Protein AF-R7HHR7-F1 (afdb_monomer)

Structure (mmCIF, N/CA/C/O backbone):
data_AF-R7HHR7-F1
#
_entry.id   AF-R7HHR7-F1
#
loop_
_atom_site.group_PDB
_atom_site.id
_atom_site.type_symbol
_atom_site.label_atom_id
_atom_site.label_alt_id
_atom_site.label_comp_id
_atom_site.label_asym_id
_atom_site.label_entity_id
_atom_site.label_seq_id
_atom_site.pdbx_PDB_ins_code
_atom_site.Cartn_x
_atom_site.Cartn_y
_atom_site.Cartn_z
_atom_site.occupancy
_atom_site.B_iso_or_equiv
_atom_site.auth_seq_id
_atom_site.auth_comp_id
_atom_site.auth_asym_id
_atom_site.auth_atom_id
_atom_site.pdbx_PDB_model_num
ATOM 1 N N . MET A 1 1 ? 13.278 -13.854 -10.013 1.00 64.56 1 MET A N 1
ATOM 2 C CA . MET A 1 1 ? 13.325 -12.378 -9.950 1.00 64.56 1 MET A CA 1
ATOM 3 C C . MET A 1 1 ? 12.882 -11.974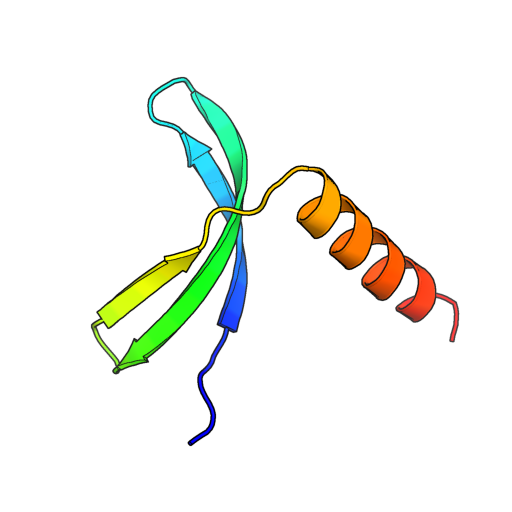 -8.554 1.00 64.56 1 MET A C 1
ATOM 5 O O . MET A 1 1 ? 11.819 -12.416 -8.145 1.00 64.56 1 MET A O 1
ATOM 9 N N . ILE A 1 2 ? 13.711 -11.242 -7.810 1.00 81.50 2 ILE A N 1
ATOM 10 C CA . ILE A 1 2 ? 13.367 -10.714 -6.480 1.00 81.50 2 ILE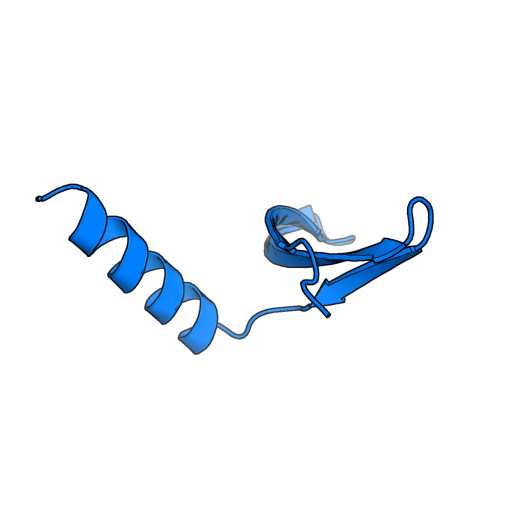 A CA 1
ATOM 11 C C . ILE A 1 2 ? 13.002 -9.244 -6.686 1.00 81.50 2 ILE A C 1
ATOM 13 O O . ILE A 1 2 ? 13.755 -8.525 -7.339 1.00 81.50 2 ILE A O 1
ATO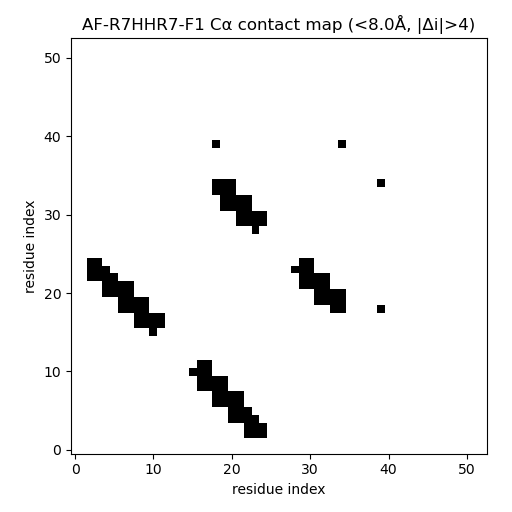M 17 N N . VAL A 1 3 ? 11.837 -8.824 -6.198 1.00 87.31 3 VAL A N 1
ATOM 18 C CA . VAL A 1 3 ? 11.364 -7.437 -6.294 1.00 87.31 3 VAL A CA 1
ATOM 19 C C . VAL A 1 3 ? 11.444 -6.825 -4.905 1.00 87.31 3 VAL A C 1
ATOM 21 O O . VAL A 1 3 ? 10.903 -7.393 -3.957 1.00 87.31 3 VAL A O 1
ATOM 24 N N . ASN A 1 4 ? 12.113 -5.680 -4.787 1.00 92.75 4 ASN A N 1
ATOM 25 C CA . ASN A 1 4 ? 12.189 -4.966 -3.519 1.00 92.75 4 ASN A CA 1
ATOM 26 C C . ASN A 1 4 ? 10.840 -4.311 -3.220 1.00 92.75 4 ASN A C 1
ATOM 28 O O . ASN A 1 4 ? 10.204 -3.739 -4.110 1.00 92.75 4 ASN A O 1
ATOM 32 N N . ALA A 1 5 ? 10.418 -4.398 -1.964 1.00 93.31 5 ALA A N 1
ATOM 33 C CA . ALA A 1 5 ? 9.142 -3.883 -1.504 1.00 93.31 5 ALA A CA 1
ATOM 34 C C . ALA A 1 5 ? 9.294 -3.258 -0.119 1.00 93.31 5 ALA A C 1
ATOM 36 O O . ALA A 1 5 ? 9.968 -3.823 0.741 1.00 93.31 5 ALA A O 1
ATOM 37 N N . GLU A 1 6 ? 8.631 -2.128 0.101 1.00 93.88 6 GLU A N 1
ATOM 38 C CA . GLU A 1 6 ? 8.620 -1.441 1.392 1.00 93.88 6 GLU A CA 1
ATOM 39 C C . GLU A 1 6 ? 7.193 -1.098 1.813 1.00 93.88 6 GLU A C 1
ATOM 41 O O . GLU A 1 6 ? 6.389 -0.621 1.009 1.00 93.88 6 GLU A O 1
ATOM 46 N N . LEU A 1 7 ? 6.889 -1.331 3.092 1.00 93.94 7 LEU A N 1
ATOM 47 C CA . LEU A 1 7 ? 5.665 -0.856 3.725 1.00 93.94 7 LEU A CA 1
ATOM 48 C C . LEU A 1 7 ? 5.853 0.616 4.095 1.00 93.94 7 LEU A C 1
ATOM 50 O O . LEU A 1 7 ? 6.761 0.948 4.855 1.00 93.94 7 LEU A O 1
ATOM 54 N N . VAL A 1 8 ? 4.997 1.494 3.579 1.00 95.06 8 VAL A N 1
ATOM 55 C CA . VAL A 1 8 ? 5.122 2.941 3.781 1.00 95.06 8 VAL A CA 1
ATOM 56 C C . VAL A 1 8 ? 3.797 3.573 4.194 1.00 95.06 8 VAL A C 1
ATOM 58 O O . VAL A 1 8 ? 2.720 3.154 3.759 1.00 95.06 8 VAL A O 1
ATOM 61 N N . GLU A 1 9 ? 3.879 4.630 5.000 1.00 95.25 9 GLU A N 1
ATOM 62 C CA . GLU A 1 9 ? 2.756 5.520 5.300 1.00 95.25 9 GLU A CA 1
ATOM 63 C C . GLU A 1 9 ? 2.769 6.705 4.325 1.00 95.25 9 GLU A C 1
ATOM 65 O O . GLU A 1 9 ? 3.796 7.353 4.117 1.00 95.25 9 GLU A O 1
ATOM 70 N N . LYS A 1 10 ? 1.621 7.004 3.717 1.00 95.00 10 LYS A N 1
ATOM 71 C CA . LYS A 1 10 ? 1.439 8.137 2.803 1.00 95.00 10 LYS A CA 1
ATOM 72 C C . LYS A 1 10 ? 0.231 8.969 3.192 1.00 95.00 10 LYS A C 1
ATOM 74 O O . LYS A 1 10 ? -0.674 8.506 3.876 1.00 95.00 10 LYS A O 1
ATOM 79 N N . VAL A 1 11 ? 0.193 10.201 2.694 1.00 96.00 11 VAL A N 1
ATOM 80 C CA . VAL A 1 11 ? -0.945 11.112 2.848 1.00 96.00 11 VAL A CA 1
ATOM 81 C C . VAL A 1 11 ? -1.678 11.212 1.514 1.00 96.00 11 VAL A C 1
ATOM 83 O O . VAL A 1 11 ? -1.077 11.444 0.466 1.00 96.00 11 VAL A O 1
ATOM 86 N N . SER A 1 12 ? -2.986 10.971 1.530 1.00 92.81 12 SER 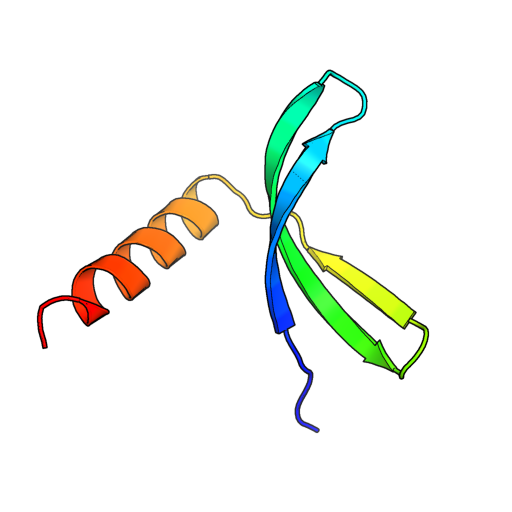A N 1
ATOM 87 C CA . SER A 1 12 ? -3.846 11.124 0.355 1.00 92.81 12 SER A CA 1
ATOM 88 C C . SER A 1 12 ? -4.002 12.600 -0.011 1.00 92.81 12 SER A C 1
ATOM 90 O O . SER A 1 12 ? -3.772 13.486 0.809 1.00 92.81 12 SER A O 1
ATOM 92 N N . LYS A 1 13 ? -4.485 12.887 -1.225 1.00 93.12 13 LYS A N 1
ATOM 93 C CA . LYS A 1 13 ? -4.806 14.267 -1.634 1.00 93.12 13 LYS A CA 1
ATOM 94 C C . LYS A 1 13 ? -5.817 14.952 -0.700 1.00 93.12 13 LYS A C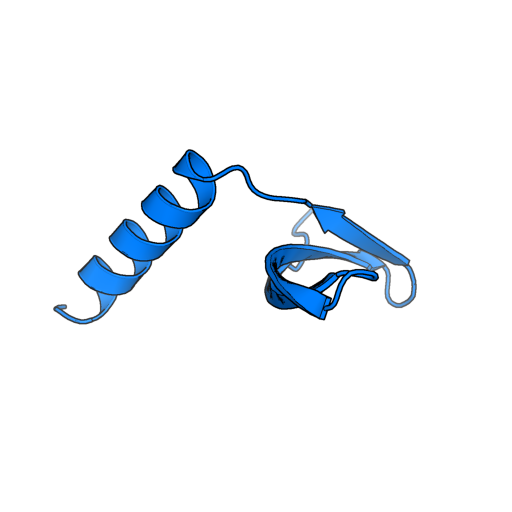 1
ATOM 96 O O . LYS A 1 13 ? -5.823 16.170 -0.608 1.00 93.12 13 LYS A O 1
ATOM 101 N N . ALA A 1 14 ? -6.644 14.171 -0.001 1.00 94.38 14 ALA A N 1
ATOM 102 C CA . ALA A 1 14 ? -7.618 14.646 0.979 1.00 94.38 14 ALA A CA 1
ATOM 103 C C . ALA A 1 14 ? -7.040 14.803 2.403 1.00 94.38 14 ALA A C 1
ATOM 105 O O . ALA A 1 14 ? -7.796 15.005 3.348 1.00 94.38 14 ALA A O 1
ATOM 106 N N . GLY A 1 15 ? -5.725 14.639 2.592 1.00 95.50 15 GLY A N 1
ATOM 107 C CA . GLY A 1 15 ? -5.058 14.779 3.891 1.00 95.50 15 GLY A CA 1
ATOM 108 C C . GLY A 1 15 ? -5.147 13.552 4.805 1.00 95.50 15 GLY A C 1
ATOM 109 O O . GLY A 1 15 ? -4.541 13.538 5.872 1.00 95.50 15 GLY A O 1
ATOM 110 N N . LYS A 1 16 ? -5.858 12.491 4.402 1.00 94.12 16 LYS A N 1
ATOM 111 C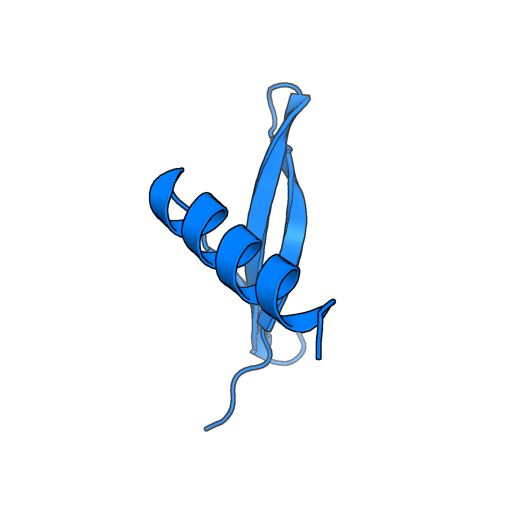 CA . LYS A 1 16 ? -5.946 11.247 5.186 1.00 94.12 16 LYS A CA 1
ATOM 112 C C . LYS A 1 16 ? -4.693 10.397 5.003 1.00 94.12 16 LYS A C 1
ATOM 114 O O . LYS A 1 16 ? -4.312 10.137 3.859 1.00 94.12 16 LYS A O 1
ATOM 119 N N . LYS A 1 17 ? -4.098 9.952 6.110 1.00 95.00 17 LYS A N 1
ATOM 120 C CA . LYS A 1 17 ? -2.993 8.987 6.123 1.00 95.00 17 LYS A CA 1
ATOM 121 C C . LYS 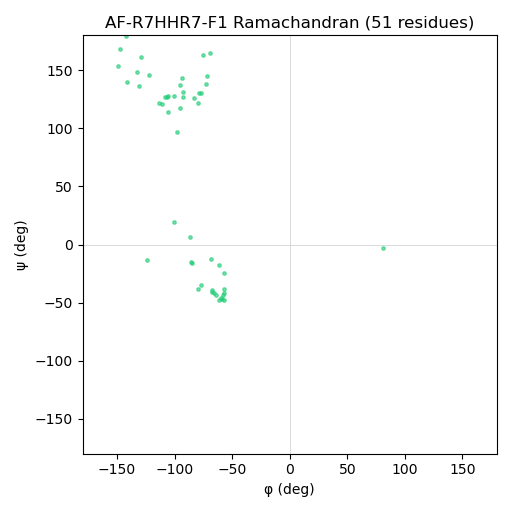A 1 17 ? -3.479 7.588 5.745 1.00 95.00 17 LYS A C 1
ATOM 123 O O . LYS A 1 17 ? -4.597 7.219 6.093 1.00 95.00 17 LYS A O 1
ATOM 128 N N . TYR A 1 18 ? -2.648 6.830 5.042 1.00 93.25 18 TYR A N 1
ATOM 129 C CA . TYR A 1 18 ? -2.901 5.435 4.689 1.00 93.25 18 TYR A CA 1
ATOM 130 C C . TYR A 1 18 ? -1.590 4.652 4.580 1.00 93.25 18 TYR A C 1
ATOM 132 O O . TYR A 1 18 ? -0.540 5.220 4.273 1.00 93.25 18 TYR A O 1
ATOM 140 N N . ILE A 1 19 ? -1.670 3.343 4.813 1.00 94.50 19 ILE A N 1
ATOM 141 C CA . ILE A 1 19 ? -0.551 2.411 4.666 1.00 94.50 19 ILE A CA 1
ATOM 142 C C . ILE A 1 19 ? -0.635 1.769 3.277 1.00 94.50 19 ILE A C 1
ATOM 144 O O . ILE A 1 19 ? -1.714 1.405 2.809 1.00 94.50 19 ILE A O 1
ATOM 148 N N . CYS A 1 20 ? 0.499 1.651 2.594 1.00 95.69 20 CYS A N 1
ATOM 149 C CA . CYS A 1 20 ? 0.597 1.011 1.286 1.00 95.69 20 CYS A CA 1
ATOM 150 C C . CYS A 1 20 ? 1.952 0.319 1.115 1.00 95.69 20 CYS A C 1
ATOM 152 O O . CYS A 1 20 ? 2.868 0.538 1.907 1.00 95.69 20 CYS A O 1
ATOM 154 N N . VAL A 1 21 ? 2.082 -0.501 0.072 1.00 95.50 21 VAL A N 1
ATOM 155 C CA . VAL A 1 21 ? 3.366 -1.105 -0.308 1.00 95.50 21 VAL A CA 1
ATOM 156 C C . VAL A 1 21 ? 3.900 -0.411 -1.557 1.00 95.50 21 VAL A C 1
ATOM 158 O O . VAL A 1 21 ? 3.188 -0.295 -2.558 1.00 95.50 21 VAL A O 1
ATOM 161 N N . GLU A 1 22 ? 5.149 0.052 -1.523 1.00 96.06 22 GLU A N 1
ATOM 162 C CA . GLU A 1 22 ? 5.870 0.468 -2.729 1.00 96.06 22 GLU A CA 1
ATOM 163 C C . GLU A 1 22 ? 6.730 -0.683 -3.242 1.00 96.06 22 GLU A C 1
ATOM 165 O O . GLU A 1 22 ? 7.637 -1.147 -2.560 1.00 96.06 22 GLU A O 1
ATOM 170 N N . LEU A 1 23 ? 6.432 -1.139 -4.459 1.00 95.56 23 LEU A N 1
ATOM 171 C CA . LEU A 1 23 ? 7.250 -2.095 -5.195 1.00 95.56 23 LEU A CA 1
ATOM 172 C C . LEU A 1 23 ? 8.225 -1.332 -6.087 1.00 95.56 23 LEU A C 1
ATOM 174 O O . LEU A 1 23 ? 7.798 -0.511 -6.904 1.00 95.56 23 LEU A O 1
ATOM 178 N N . TYR A 1 24 ? 9.509 -1.645 -5.980 1.00 94.38 24 TYR A N 1
ATOM 179 C CA . TYR A 1 24 ? 10.571 -1.064 -6.795 1.00 94.38 24 TYR A CA 1
ATOM 180 C C . TYR A 1 24 ? 10.891 -2.025 -7.942 1.00 94.38 24 TYR A C 1
ATOM 182 O O . TYR A 1 24 ? 11.600 -3.015 -7.765 1.00 94.38 24 TYR A O 1
ATOM 190 N N . LEU A 1 25 ? 10.307 -1.766 -9.116 1.00 90.44 25 LEU A N 1
ATOM 191 C CA . LEU A 1 25 ? 10.424 -2.647 -10.284 1.00 90.44 25 LEU A CA 1
ATOM 192 C C . LEU A 1 25 ? 11.761 -2.444 -11.008 1.00 90.44 25 LEU A C 1
ATOM 194 O O . LEU A 1 25 ? 12.367 -3.402 -11.479 1.00 90.44 25 LEU A O 1
ATOM 198 N N . THR A 1 26 ? 12.215 -1.192 -11.087 1.00 88.38 26 THR A N 1
ATOM 199 C CA . THR A 1 26 ? 13.530 -0.785 -11.605 1.00 88.38 26 THR A CA 1
ATOM 200 C C . THR A 1 26 ? 14.068 0.372 -10.754 1.00 88.38 26 THR A C 1
ATOM 202 O O . THR A 1 26 ? 13.384 0.840 -9.845 1.00 88.38 26 THR A O 1
ATOM 205 N N . GLY A 1 27 ? 15.267 0.887 -11.056 1.00 81.88 27 GLY A N 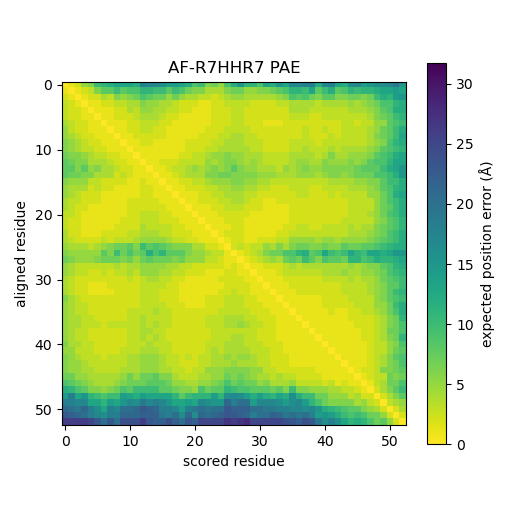1
ATOM 206 C CA . GLY A 1 27 ? 15.839 2.034 -10.333 1.00 81.88 27 GLY A CA 1
ATOM 207 C C . GLY A 1 27 ? 15.023 3.334 -10.421 1.00 81.88 27 GLY A C 1
ATOM 208 O O . GLY A 1 27 ? 15.216 4.224 -9.602 1.00 81.88 27 GLY A O 1
ATOM 209 N N . SER A 1 28 ? 14.104 3.453 -11.383 1.00 89.62 28 SER A N 1
ATOM 210 C CA . SER A 1 28 ? 13.282 4.655 -11.589 1.00 89.62 28 SER A CA 1
ATOM 211 C C . SER A 1 28 ? 11.775 4.397 -11.560 1.00 89.62 28 SER A C 1
ATOM 213 O O . SER A 1 28 ? 10.996 5.346 -11.470 1.00 89.62 28 SER A O 1
ATOM 215 N N . VAL A 1 29 ? 11.340 3.134 -11.627 1.00 93.69 29 VAL A N 1
ATOM 216 C CA . VAL A 1 29 ? 9.921 2.773 -11.714 1.00 93.69 29 VAL A CA 1
ATOM 217 C C . VAL A 1 29 ? 9.466 2.110 -10.427 1.00 93.69 29 VAL A C 1
ATOM 219 O O . VAL A 1 29 ? 9.946 1.037 -10.052 1.00 93.69 29 VAL A O 1
ATOM 222 N N . LYS A 1 30 ? 8.460 2.724 -9.800 1.00 94.75 30 LYS A N 1
ATOM 223 C CA . LYS A 1 30 ? 7.785 2.181 -8.625 1.00 94.75 30 LYS A CA 1
ATOM 224 C C . LYS A 1 30 ? 6.291 2.003 -8.839 1.00 94.75 30 LYS A C 1
ATOM 226 O O . LYS A 1 30 ? 5.642 2.807 -9.509 1.00 94.75 30 LYS A O 1
ATOM 231 N N . LYS A 1 31 ? 5.736 0.960 -8.228 1.00 95.31 31 LYS A N 1
ATOM 232 C CA . LYS A 1 31 ? 4.296 0.700 -8.173 1.00 95.31 31 LYS A CA 1
ATOM 233 C C . LYS A 1 31 ? 3.824 0.837 -6.733 1.00 95.31 31 LYS A C 1
ATOM 235 O O . LYS A 1 31 ? 4.284 0.116 -5.859 1.00 95.31 31 LYS A O 1
ATOM 240 N N . THR A 1 32 ? 2.875 1.738 -6.496 1.00 96.06 32 THR A N 1
ATOM 241 C CA . THR A 1 32 ? 2.140 1.783 -5.227 1.00 96.06 32 THR A CA 1
ATOM 242 C C . THR A 1 32 ? 0.996 0.771 -5.269 1.00 96.06 32 THR A C 1
ATOM 244 O O . THR A 1 32 ? 0.180 0.794 -6.196 1.00 96.06 32 THR A O 1
ATOM 247 N N . VAL A 1 33 ? 0.952 -0.107 -4.272 1.00 95.94 33 VAL A N 1
ATOM 248 C CA . VAL A 1 33 ? -0.123 -1.070 -4.026 1.00 95.94 33 VAL A CA 1
ATOM 249 C C . VAL A 1 33 ? -0.919 -0.573 -2.829 1.00 95.94 33 VAL A C 1
ATOM 251 O O . VAL A 1 33 ? -0.394 -0.478 -1.719 1.00 95.94 33 VAL A O 1
ATOM 254 N N . PHE A 1 34 ? -2.173 -0.205 -3.076 1.00 95.31 34 PHE A N 1
ATOM 255 C CA . PHE A 1 34 ? -3.098 0.186 -2.020 1.00 95.31 34 PHE A CA 1
ATOM 256 C C . PHE A 1 34 ? -3.593 -1.066 -1.319 1.00 95.31 34 PHE A C 1
ATOM 258 O O . PHE A 1 34 ? -4.013 -2.011 -1.982 1.00 95.31 34 PHE A O 1
ATOM 265 N N . LEU A 1 35 ? -3.516 -1.049 0.004 1.00 94.88 35 LEU A N 1
ATOM 266 C CA . LEU A 1 35 ? -3.961 -2.150 0.834 1.00 94.88 35 LEU A CA 1
ATOM 267 C C . LEU A 1 35 ? -5.398 -1.904 1.275 1.00 94.88 35 LEU A C 1
ATOM 269 O O . LEU A 1 35 ? -5.794 -0.773 1.564 1.00 94.88 35 LEU A O 1
ATOM 273 N N . THR A 1 36 ? -6.158 -2.981 1.342 1.00 95.69 36 THR A N 1
ATOM 274 C CA . THR A 1 36 ? -7.444 -3.036 2.029 1.00 95.69 36 THR A CA 1
ATOM 275 C C . THR A 1 36 ? -7.241 -3.096 3.543 1.00 95.69 36 THR A C 1
ATOM 277 O O . THR A 1 36 ? -6.165 -3.454 4.030 1.00 95.69 36 THR A O 1
ATOM 280 N N . ASP A 1 37 ? -8.294 -2.801 4.306 1.00 94.12 37 ASP A N 1
ATOM 281 C CA . ASP A 1 37 ? -8.242 -2.836 5.773 1.00 94.12 37 ASP A CA 1
ATOM 282 C C . ASP A 1 37 ? -7.821 -4.217 6.309 1.00 94.12 37 ASP A C 1
ATOM 284 O O . ASP A 1 37 ? -7.032 -4.308 7.249 1.00 94.12 37 ASP A O 1
ATOM 288 N N . ALA A 1 38 ? -8.283 -5.296 5.666 1.00 95.75 38 ALA A N 1
ATOM 289 C CA . ALA A 1 38 ? -7.929 -6.665 6.037 1.00 95.75 38 ALA A CA 1
ATOM 290 C C . ALA A 1 38 ? -6.435 -6.964 5.821 1.00 95.75 38 ALA A C 1
ATOM 292 O O . ALA A 1 38 ? -5.796 -7.584 6.671 1.00 95.75 38 ALA A O 1
ATOM 293 N N . GLU A 1 39 ? -5.860 -6.505 4.707 1.00 95.50 39 GLU A N 1
ATOM 294 C CA . GLU A 1 39 ? -4.435 -6.692 4.409 1.00 95.50 39 GLU A CA 1
ATOM 295 C C . GLU A 1 39 ? -3.551 -5.890 5.367 1.00 95.50 39 GLU A C 1
ATOM 297 O O . GLU A 1 39 ? -2.526 -6.390 5.831 1.00 95.50 39 GLU A O 1
ATOM 302 N N . VAL A 1 40 ? -3.963 -4.665 5.709 1.00 94.06 40 VAL A N 1
ATOM 303 C CA . VAL A 1 40 ? -3.271 -3.844 6.709 1.00 94.06 40 VAL A CA 1
ATOM 304 C C . VAL A 1 40 ? -3.242 -4.553 8.062 1.00 94.06 40 VAL A C 1
ATOM 306 O O . VAL A 1 40 ? -2.191 -4.607 8.702 1.00 94.06 40 VAL A O 1
ATOM 309 N N . GLU A 1 41 ? -4.368 -5.114 8.499 1.00 94.25 41 GLU A N 1
ATOM 310 C CA . GLU A 1 41 ? -4.444 -5.799 9.788 1.00 94.25 41 GLU A CA 1
ATOM 311 C C . GLU A 1 41 ? -3.615 -7.087 9.810 1.00 94.25 41 GLU A C 1
ATOM 313 O O . GLU A 1 41 ? -2.874 -7.333 10.761 1.00 94.25 41 GLU A O 1
ATOM 318 N N . LEU A 1 42 ? -3.641 -7.862 8.722 1.00 94.38 42 LEU A N 1
ATOM 319 C CA . LEU A 1 42 ? -2.802 -9.051 8.574 1.00 94.38 42 LEU A CA 1
ATOM 320 C C . LEU A 1 42 ? -1.308 -8.718 8.706 1.00 94.38 42 LEU A C 1
ATOM 322 O O . LEU A 1 42 ? -0.566 -9.425 9.391 1.00 94.38 42 LEU A O 1
ATOM 326 N N . ILE A 1 43 ? -0.869 -7.629 8.072 1.00 91.19 43 ILE A N 1
ATOM 327 C CA . ILE A 1 43 ? 0.513 -7.153 8.162 1.00 91.19 43 ILE A CA 1
ATOM 328 C C . ILE A 1 43 ? 0.857 -6.791 9.608 1.00 91.19 43 ILE A C 1
ATOM 330 O O . ILE A 1 43 ? 1.884 -7.243 10.114 1.00 91.19 43 ILE A O 1
ATOM 334 N N . LYS A 1 44 ? 0.002 -6.029 10.302 1.00 89.25 44 LYS A N 1
ATOM 335 C CA . LYS A 1 44 ? 0.235 -5.690 11.714 1.00 89.25 44 LYS A CA 1
ATOM 336 C C . LYS A 1 44 ? 0.385 -6.939 12.573 1.00 89.25 44 LYS A C 1
ATOM 338 O O . LYS A 1 44 ? 1.366 -7.033 13.298 1.00 89.25 44 LYS A O 1
ATOM 343 N N . LEU A 1 45 ? -0.515 -7.916 12.439 1.00 91.75 45 LEU A N 1
ATOM 344 C CA . LEU A 1 45 ? -0.453 -9.173 13.193 1.00 91.75 45 LEU A CA 1
ATOM 345 C C . LEU A 1 45 ? 0.874 -9.909 12.977 1.00 91.75 45 LEU A C 1
ATOM 347 O O . LEU A 1 45 ? 1.477 -10.410 13.926 1.00 91.75 45 LEU A O 1
ATOM 351 N N . PHE A 1 46 ? 1.365 -9.941 11.737 1.00 89.69 46 PHE A N 1
ATOM 352 C CA . PHE A 1 46 ? 2.647 -10.560 11.414 1.00 89.69 46 PHE A CA 1
ATOM 353 C C . PHE A 1 46 ? 3.837 -9.858 12.086 1.00 89.69 46 PHE A C 1
ATOM 355 O O . PHE A 1 46 ? 4.730 -10.529 12.603 1.00 89.69 46 PHE A O 1
ATOM 362 N N . TYR A 1 47 ? 3.864 -8.522 12.088 1.00 84.25 47 TYR A N 1
ATOM 363 C CA . TYR A 1 47 ? 4.953 -7.751 12.698 1.00 84.25 47 TYR A CA 1
ATOM 364 C C . TYR A 1 47 ? 4.861 -7.686 14.227 1.00 84.25 47 TYR A C 1
ATOM 366 O O . TYR A 1 47 ? 5.892 -7.759 14.894 1.00 84.25 47 TYR A O 1
ATOM 374 N N . SER A 1 48 ? 3.656 -7.630 14.796 1.00 81.56 48 SER A N 1
ATOM 375 C CA . SER A 1 48 ? 3.445 -7.743 16.242 1.00 81.56 48 SER A CA 1
ATOM 376 C C . SER A 1 48 ? 3.986 -9.075 16.765 1.00 81.56 48 SER A C 1
ATOM 378 O O . SER A 1 48 ? 4.805 -9.079 17.676 1.00 81.56 48 SER A O 1
ATOM 380 N N . ASN A 1 49 ? 3.680 -10.188 16.093 1.00 72.75 49 ASN A N 1
ATOM 381 C CA . ASN A 1 49 ? 4.176 -11.515 16.479 1.00 72.75 49 ASN A CA 1
ATOM 382 C C . ASN A 1 49 ? 5.693 -11.714 16.297 1.00 72.75 49 ASN A C 1
ATOM 384 O O . ASN A 1 49 ? 6.237 -12.711 16.771 1.00 72.75 49 ASN A O 1
ATOM 388 N N . LYS A 1 50 ? 6.386 -10.812 15.593 1.00 62.34 50 LYS A N 1
ATOM 389 C CA . LYS A 1 50 ? 7.852 -10.835 15.475 1.00 62.34 50 LYS A CA 1
ATOM 390 C C . LYS A 1 50 ? 8.568 -10.131 16.621 1.00 62.34 50 LYS A C 1
ATOM 392 O O . LYS A 1 50 ? 9.769 -10.316 16.748 1.00 62.34 50 LYS A O 1
ATOM 397 N N . THR A 1 51 ? 7.867 -9.323 17.414 1.00 57.38 51 THR A N 1
ATOM 398 C CA . THR A 1 51 ? 8.488 -8.567 18.514 1.00 57.38 51 THR A CA 1
ATOM 399 C C . THR A 1 51 ? 8.596 -9.416 19.791 1.00 57.38 51 THR A C 1
ATOM 401 O O . THR A 1 51 ? 9.394 -9.104 20.665 1.00 57.38 51 THR A O 1
ATOM 404 N N . ASP A 1 52 ? 7.868 -10.537 19.856 1.00 54.56 52 ASP A N 1
ATOM 405 C CA . ASP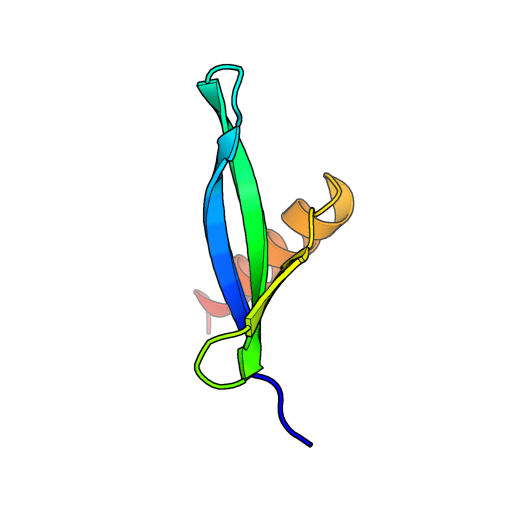 A 1 52 ? 7.849 -11.484 20.981 1.00 54.56 52 ASP A CA 1
ATOM 406 C C . ASP A 1 52 ? 8.712 -12.751 20.764 1.00 54.56 52 ASP A C 1
ATOM 408 O O . ASP A 1 52 ? 8.502 -13.768 21.430 1.00 54.56 52 ASP A O 1
ATOM 412 N N . LYS A 1 53 ? 9.674 -12.736 19.828 1.00 42.91 53 LYS A N 1
ATOM 413 C CA . LYS A 1 53 ? 10.637 -13.836 19.627 1.00 42.91 53 LYS A CA 1
ATOM 414 C C . LYS A 1 53 ? 12.078 -13.363 19.544 1.00 42.91 53 LYS A C 1
ATOM 416 O O . LYS A 1 53 ? 12.332 -12.393 18.800 1.00 42.91 53 LYS A O 1
#

pLDDT: mean 88.98, std 11.7, range [42.91, 96.06]

Sequence (53 aa):
MIVNAELVEKVSKAGKKYICVELYLTGSVKKTVFLTDAEVELIKLFYSNKTDK

Secondary structure (DSSP, 8-state):
---EEEEEEEE-TTS-EEEEEEEE-SSS-EEEEEPPHHHHHHHHHHHHHHHT-

Foldseek 3Di:
DDWDKDWDWDADPVRDIAIWMWTPPDPPDIDTGGDDPVRVVVVVVVVVVVVVD

Radius of gyration: 13.08 Å; Cα contacts (8 Å, |Δi|>4): 59; chains: 1; bounding box: 24×29×33 Å

Solvent-accessible surface area (backbone atoms only — not comparable to full-atom values): 3355 Å² total; per-residue (Å²): 138,88,72,53,69,44,84,43,81,46,69,45,98,87,68,50,73,47,62,31,37,43,34,43,79,48,101,87,44,70,46,80,44,82,56,52,74,68,56,52,50,53,52,48,55,57,55,58,64,54,73,82,108

Mean predicted aligned error: 4.91 Å

Nearest PDB structures (foldseek):
  8hf1-assembly1_C  TM=3.969E-01  e=1.898E+00  Drosophila melanogaster
  6koi-assembly11_U  TM=4.766E-01  e=4.801E+00  Homo sapiens
  7v6b-assembly1_B  TM=3.687E-01  e=2.586E+00  Drosophila melanogaster
  3tw8-assembly1_A  TM=3.928E-01  e=4.513E+00  Homo sapiens
  8dg5-assembly1_K  TM=3.756E-01  e=8.913E+00  Drosophila melanogaster